Protein AF-A0A949EU53-F1 (afdb_monomer_lite)

Secondary structure (DSSP, 8-state):
--HHHHTT---EEEEEEEETTEEEEEE-SSTTTT-EEEEE-TT-S-TTHHHHHHS--

Foldseek 3Di:
DDPCVVQVFDDWDFPAALDVQKTKTAGCDGPRHRDIDIGHDPPDDDPCVVVSVVPPD

Radius of gyration: 11.71 Å; chains: 1; bounding box: 27×26×25 Å

Sequence (57 aa):
MSQCLALNTSTVRIMGKIENGIDYGLIMDGCMKDKELVIKGGSIGDENAVVKMICHN

pLDDT: mean 91.76, std 7.67, range [53.72, 97.44]

Structure (mmCIF, N/CA/C/O backbone):
data_AF-A0A949EU53-F1
#
_entry.id   AF-A0A949EU53-F1
#
loop_
_atom_site.group_PDB
_atom_site.id
_atom_site.type_symbol
_atom_site.label_atom_id
_atom_site.label_alt_id
_atom_site.label_comp_id
_atom_site.label_asym_id
_atom_site.label_entity_id
_atom_site.label_seq_id
_atom_site.pdbx_PDB_ins_code
_atom_site.Cartn_x
_atom_site.Cartn_y
_atom_site.Cartn_z
_atom_site.occupancy
_atom_site.B_iso_or_equiv
_atom_site.auth_seq_id
_atom_site.auth_comp_id
_atom_site.auth_asym_id
_atom_site.auth_atom_id
_atom_site.pdbx_PDB_model_num
ATOM 1 N N . MET A 1 1 ? -4.241 -16.625 3.342 1.00 53.72 1 MET A N 1
ATOM 2 C CA . MET A 1 1 ? -4.939 -15.631 4.188 1.00 53.72 1 MET A CA 1
ATOM 3 C C . MET A 1 1 ? -4.417 -14.259 3.780 1.00 53.72 1 MET A C 1
ATOM 5 O O . MET A 1 1 ? -3.202 -14.108 3.743 1.00 53.72 1 MET A O 1
ATOM 9 N N . SER A 1 2 ? -5.267 -13.324 3.342 1.00 81.75 2 SER A N 1
ATOM 10 C CA . SER A 1 2 ? -4.803 -11.987 2.930 1.00 81.75 2 SER A CA 1
ATOM 11 C C . SER A 1 2 ? -4.412 -11.161 4.161 1.00 81.75 2 SER A C 1
ATOM 13 O O . SER A 1 2 ? -5.036 -11.291 5.213 1.00 81.75 2 SER A O 1
ATOM 15 N N . GLN A 1 3 ? -3.382 -10.318 4.047 1.00 87.50 3 GLN A N 1
ATOM 16 C CA . GLN A 1 3 ? -2.923 -9.471 5.158 1.00 87.50 3 GLN A CA 1
ATOM 17 C C . GLN A 1 3 ? -4.042 -8.541 5.656 1.00 87.50 3 GLN A C 1
ATOM 19 O O . GLN A 1 3 ? -4.217 -8.395 6.860 1.00 87.50 3 GLN A O 1
ATOM 24 N N . CYS A 1 4 ? -4.876 -8.007 4.753 1.00 87.25 4 CYS A N 1
ATOM 25 C CA . CYS A 1 4 ? -6.025 -7.176 5.125 1.00 87.25 4 CYS A CA 1
ATOM 26 C C . CYS A 1 4 ? -7.031 -7.917 6.021 1.00 87.25 4 CYS A C 1
ATOM 28 O O . CYS A 1 4 ? -7.524 -7.350 6.991 1.00 87.25 4 CYS A O 1
ATOM 30 N N . LEU A 1 5 ? -7.282 -9.206 5.749 1.00 90.19 5 LEU A N 1
ATOM 31 C CA . LEU A 1 5 ? -8.165 -10.027 6.579 1.00 90.19 5 LEU A CA 1
ATOM 32 C C . LEU A 1 5 ? -7.577 -10.236 7.980 1.00 90.19 5 LEU A C 1
ATOM 34 O O . LEU A 1 5 ? -8.298 -10.125 8.966 1.00 90.19 5 LEU A O 1
ATOM 38 N N . ALA A 1 6 ? -6.269 -10.491 8.074 1.00 92.25 6 ALA A N 1
ATOM 39 C CA . ALA A 1 6 ? -5.588 -10.650 9.360 1.00 92.25 6 ALA A CA 1
ATOM 40 C C . ALA A 1 6 ? -5.590 -9.355 10.194 1.00 92.25 6 ALA A C 1
ATOM 42 O O . ALA A 1 6 ? -5.654 -9.409 11.419 1.00 92.25 6 ALA A O 1
ATOM 43 N N . LEU A 1 7 ? -5.555 -8.195 9.532 1.00 93.19 7 LEU A N 1
ATOM 44 C CA . LEU A 1 7 ? -5.615 -6.879 10.173 1.00 93.19 7 LEU A CA 1
ATOM 45 C C . LEU A 1 7 ? -7.049 -6.388 10.441 1.00 93.19 7 LEU A C 1
ATOM 47 O O . LEU A 1 7 ? -7.218 -5.313 11.020 1.00 93.19 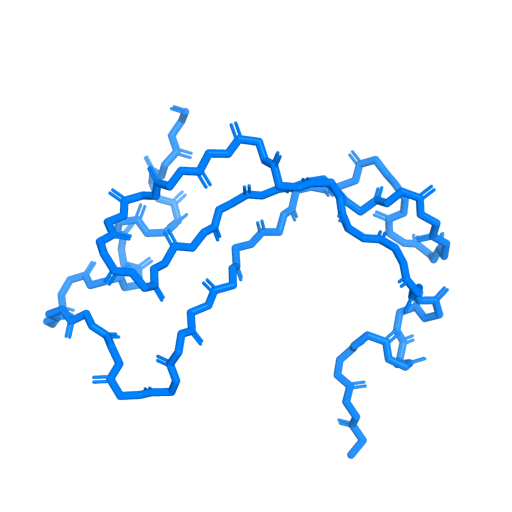7 LEU A O 1
ATOM 51 N N . ASN A 1 8 ? -8.066 -7.156 10.033 1.00 95.69 8 ASN A N 1
ATOM 52 C CA . ASN A 1 8 ? -9.475 -6.757 10.055 1.00 95.69 8 ASN A CA 1
ATOM 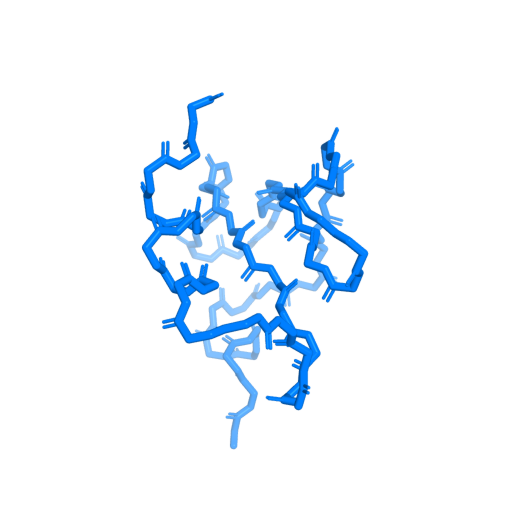53 C C . ASN A 1 8 ? -9.716 -5.385 9.391 1.00 95.69 8 ASN A C 1
ATOM 55 O O . ASN A 1 8 ? -10.471 -4.564 9.906 1.00 95.69 8 ASN A O 1
ATOM 59 N N . THR A 1 9 ? -9.032 -5.120 8.274 1.00 95.06 9 THR A N 1
ATOM 60 C CA . THR A 1 9 ? -9.191 -3.882 7.501 1.00 95.06 9 THR A CA 1
ATOM 61 C C . THR A 1 9 ? -9.908 -4.158 6.187 1.00 95.06 9 THR A C 1
ATOM 63 O O . THR A 1 9 ? -9.603 -5.121 5.474 1.00 95.06 9 THR A O 1
ATOM 66 N N . SER A 1 10 ? -10.866 -3.294 5.869 1.00 95.25 10 SER A N 1
ATOM 67 C CA . SER A 1 10 ? -11.604 -3.294 4.608 1.00 95.25 10 SER A CA 1
ATOM 68 C C . SER A 1 10 ? -11.338 -2.038 3.781 1.00 95.25 10 SER A C 1
ATOM 70 O O . SER A 1 10 ? -11.628 -2.024 2.584 1.00 95.25 10 SER A O 1
ATOM 72 N N . THR A 1 11 ? -10.781 -0.991 4.401 1.00 95.44 11 THR A N 1
ATOM 73 C CA . THR A 1 11 ? -10.668 0.331 3.790 1.00 95.44 11 THR A CA 1
ATOM 74 C C . THR A 1 11 ? -9.266 0.910 3.949 1.00 95.44 11 THR A C 1
ATOM 76 O O . THR A 1 11 ? -8.770 1.123 5.054 1.00 95.44 11 THR A O 1
ATOM 79 N N . VAL A 1 12 ? -8.664 1.263 2.813 1.00 95.31 12 VAL A N 1
ATOM 80 C CA . VAL A 1 12 ? -7.403 2.008 2.735 1.00 95.31 12 VAL A CA 1
ATOM 81 C C . VAL A 1 12 ? -7.647 3.286 1.943 1.00 95.31 12 VAL A C 1
ATOM 83 O O . VAL A 1 12 ? -8.209 3.245 0.847 1.00 95.31 12 VAL A O 1
ATOM 86 N N . ARG A 1 13 ? -7.212 4.430 2.477 1.00 97.06 13 ARG A N 1
ATOM 87 C CA . ARG A 1 13 ? -7.162 5.692 1.734 1.00 97.06 13 ARG A CA 1
ATOM 88 C C . ARG A 1 13 ? -5.806 5.806 1.053 1.00 97.06 13 ARG A C 1
ATOM 90 O O . ARG A 1 13 ? -4.797 5.951 1.732 1.00 97.06 13 ARG A O 1
ATOM 97 N N . ILE A 1 14 ? -5.791 5.792 -0.274 1.00 96.56 14 ILE A N 1
ATOM 98 C CA . ILE A 1 14 ? -4.575 6.076 -1.041 1.00 96.56 14 ILE A CA 1
ATOM 99 C C . ILE A 1 14 ? -4.240 7.561 -0.901 1.00 96.56 14 ILE A C 1
ATOM 101 O O . ILE A 1 14 ? -5.079 8.418 -1.180 1.00 96.56 14 ILE A O 1
ATOM 105 N N . MET A 1 15 ? -3.025 7.842 -0.438 1.00 96.44 15 MET A N 1
ATOM 106 C CA . MET A 1 15 ? -2.511 9.196 -0.225 1.00 96.44 15 MET A CA 1
ATOM 107 C C . MET A 1 15 ? -1.648 9.655 -1.404 1.00 96.44 15 MET A C 1
ATOM 109 O O . MET A 1 15 ? -1.621 10.843 -1.713 1.00 96.44 15 MET A O 1
ATOM 113 N N . GLY A 1 16 ? -1.011 8.717 -2.109 1.00 95.62 16 GLY A N 1
ATOM 114 C CA . GLY A 1 16 ? -0.240 9.004 -3.310 1.00 95.62 16 GLY A CA 1
ATOM 115 C C . GLY A 1 16 ? 0.456 7.769 -3.876 1.00 95.62 16 GLY A C 1
ATOM 116 O O . GLY A 1 1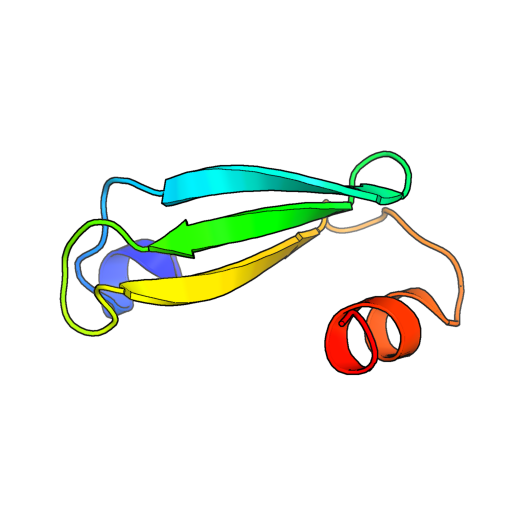6 ? 0.084 6.630 -3.583 1.00 95.62 16 GLY A O 1
ATOM 117 N N . LYS A 1 17 ? 1.473 8.014 -4.706 1.00 94.44 17 LYS A N 1
ATOM 118 C CA . LYS A 1 17 ? 2.285 6.979 -5.355 1.00 94.44 17 LYS A CA 1
ATOM 119 C C . LYS A 1 17 ? 3.757 7.190 -5.053 1.00 94.44 17 LYS A C 1
ATOM 121 O O . LYS A 1 17 ? 4.233 8.318 -5.137 1.00 94.44 17 LYS A O 1
ATOM 126 N N . ILE A 1 18 ? 4.463 6.099 -4.775 1.00 92.81 18 ILE A N 1
ATOM 127 C CA . ILE A 1 18 ? 5.928 6.098 -4.687 1.00 92.81 18 ILE A CA 1
ATOM 128 C C . ILE A 1 18 ? 6.505 6.014 -6.103 1.00 92.81 18 ILE A C 1
ATOM 130 O O . ILE A 1 18 ? 7.352 6.812 -6.488 1.00 92.81 18 ILE A O 1
ATOM 134 N N . GLU A 1 19 ? 5.995 5.073 -6.900 1.00 91.56 19 GLU A N 1
ATOM 135 C CA . GLU A 1 19 ? 6.292 4.923 -8.326 1.00 91.56 19 GLU A CA 1
ATOM 136 C C . GLU A 1 19 ? 5.138 4.192 -9.036 1.00 91.56 19 GLU A C 1
ATOM 138 O O . GLU A 1 19 ? 4.124 3.837 -8.427 1.00 91.56 19 GLU A O 1
ATOM 143 N N . ASN A 1 20 ? 5.247 3.980 -10.349 1.00 91.06 20 ASN A N 1
ATOM 144 C CA . ASN A 1 20 ? 4.191 3.323 -11.120 1.00 91.06 20 ASN A CA 1
ATOM 145 C C . ASN A 1 20 ? 3.921 1.897 -10.614 1.00 91.06 20 ASN A C 1
ATOM 147 O O . ASN A 1 20 ? 4.753 1.010 -10.766 1.00 91.06 20 ASN A O 1
ATOM 151 N N . GLY A 1 21 ? 2.720 1.683 -10.062 1.00 92.12 21 GLY A N 1
ATOM 152 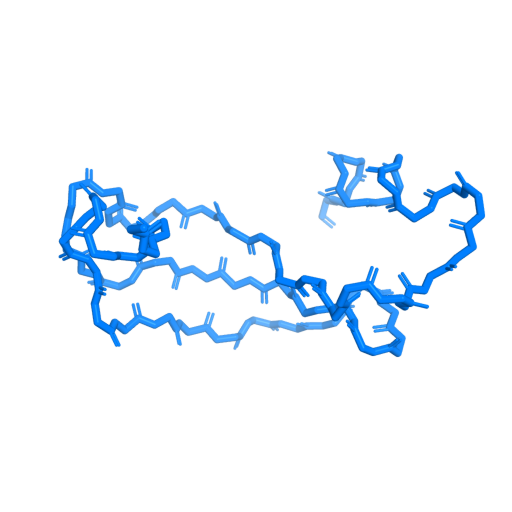C CA . GLY A 1 21 ? 2.265 0.403 -9.506 1.00 92.12 21 GLY A CA 1
ATOM 153 C C . GLY A 1 21 ? 2.719 0.136 -8.063 1.00 92.12 21 GLY A C 1
ATOM 154 O O . GLY A 1 21 ? 2.606 -1.005 -7.597 1.00 92.12 21 GLY A O 1
ATOM 155 N N . ILE A 1 22 ? 3.206 1.178 -7.374 1.00 94.50 22 ILE A N 1
ATOM 156 C CA . ILE A 1 22 ? 3.475 1.198 -5.933 1.00 94.50 22 ILE A CA 1
ATOM 157 C C . ILE A 1 22 ? 2.766 2.407 -5.312 1.00 94.50 22 ILE A C 1
ATOM 159 O O . ILE A 1 22 ? 3.216 3.548 -5.447 1.00 94.50 22 ILE A O 1
ATOM 163 N N . ASP A 1 23 ? 1.661 2.145 -4.623 1.00 95.56 23 ASP A N 1
ATOM 164 C CA . ASP A 1 23 ? 0.842 3.165 -3.964 1.00 95.56 23 ASP A CA 1
ATOM 165 C C . ASP A 1 23 ? 1.141 3.196 -2.456 1.00 95.56 23 ASP A C 1
ATOM 167 O O . ASP A 1 23 ? 1.453 2.161 -1.863 1.00 95.56 23 ASP A O 1
ATOM 171 N N . TYR A 1 24 ? 1.004 4.359 -1.816 1.00 95.94 24 TYR A N 1
ATOM 172 C CA . TYR A 1 24 ? 1.045 4.478 -0.353 1.00 95.94 24 TYR A CA 1
ATOM 173 C C . TYR A 1 24 ? -0.248 5.100 0.176 1.00 95.94 24 TYR A C 1
ATOM 175 O O . TYR A 1 24 ? -0.926 5.882 -0.503 1.00 95.94 24 TYR A O 1
ATOM 183 N N . GLY A 1 25 ? -0.623 4.728 1.394 1.00 95.62 25 GLY A N 1
ATOM 184 C CA . GLY A 1 25 ? -1.896 5.131 1.966 1.00 95.62 25 GLY A CA 1
ATOM 185 C C . GLY A 1 25 ? -2.013 4.895 3.462 1.00 95.62 25 GLY A C 1
ATOM 186 O O . GLY A 1 25 ? -1.086 4.427 4.118 1.00 95.62 25 GLY A O 1
ATOM 187 N N . LEU A 1 26 ? -3.195 5.221 3.979 1.00 96.94 26 LEU A N 1
ATOM 188 C CA . LEU A 1 26 ? -3.559 5.102 5.384 1.00 96.94 26 LEU A CA 1
ATOM 189 C C . LEU A 1 26 ? -4.647 4.040 5.559 1.00 96.94 26 LEU A C 1
ATOM 191 O O . LEU A 1 26 ? -5.649 4.036 4.836 1.00 96.94 26 LEU A O 1
ATOM 195 N N . ILE A 1 27 ? -4.468 3.159 6.536 1.00 96.75 27 ILE A N 1
ATOM 196 C CA . ILE A 1 27 ? -5.489 2.198 6.952 1.00 96.75 27 ILE A CA 1
ATOM 197 C C . ILE A 1 27 ? -6.590 2.954 7.707 1.00 96.75 27 ILE A C 1
ATOM 199 O O . ILE A 1 27 ? -6.314 3.652 8.680 1.00 96.75 27 ILE A O 1
ATOM 203 N N . MET A 1 28 ? -7.845 2.816 7.279 1.00 97.44 28 MET A N 1
ATOM 204 C CA . MET A 1 28 ? -8.958 3.605 7.830 1.00 97.44 28 MET A CA 1
ATOM 205 C C . MET A 1 28 ? -9.767 2.860 8.905 1.00 97.44 28 MET A C 1
ATOM 207 O O . MET A 1 28 ? -10.561 3.479 9.618 1.00 97.44 28 MET A O 1
ATOM 211 N N . ASP A 1 29 ? -9.575 1.545 9.032 1.00 97.19 29 ASP A N 1
ATOM 212 C CA . ASP A 1 29 ? -10.316 0.650 9.924 1.00 97.19 29 ASP A CA 1
ATOM 213 C C . ASP A 1 29 ? -9.464 -0.536 10.424 1.00 97.19 29 ASP A C 1
ATOM 215 O O . ASP A 1 29 ? -8.318 -0.727 10.024 1.00 97.19 29 ASP A O 1
ATOM 219 N N . GLY A 1 30 ? -10.011 -1.340 11.338 1.00 95.69 30 GLY A N 1
ATOM 220 C CA . GLY A 1 30 ? -9.328 -2.528 11.856 1.00 95.69 30 GLY A CA 1
ATOM 221 C C . GLY A 1 30 ? -8.258 -2.247 12.912 1.00 95.69 30 GLY A C 1
ATOM 222 O O . GLY A 1 30 ? -8.215 -1.186 13.536 1.00 95.69 30 GLY A O 1
ATOM 223 N N . CYS A 1 31 ? -7.393 -3.236 13.139 1.00 96.00 31 CYS A N 1
ATOM 224 C CA . CYS A 1 31 ? -6.422 -3.222 14.239 1.00 96.00 31 CYS A CA 1
ATOM 225 C C . CYS A 1 31 ? -5.265 -2.237 14.022 1.00 96.00 31 CYS A C 1
ATOM 227 O O . CYS A 1 31 ? -4.609 -1.840 14.981 1.00 96.00 31 CYS A O 1
ATOM 229 N N . MET A 1 32 ? -5.013 -1.855 12.768 1.00 96.38 32 MET A N 1
ATOM 230 C CA . MET A 1 32 ? -3.928 -0.952 12.369 1.00 96.38 32 MET A CA 1
ATOM 231 C C . MET A 1 32 ? -4.465 0.376 11.832 1.00 96.38 32 MET A C 1
ATOM 233 O O . MET A 1 32 ? -3.812 1.019 11.016 1.00 96.38 32 MET A O 1
ATOM 237 N N . LYS A 1 33 ? -5.659 0.789 12.269 1.00 96.88 33 LYS A N 1
ATOM 238 C CA . LYS A 1 33 ? -6.240 2.083 11.909 1.00 96.88 33 LYS A CA 1
ATOM 239 C C . LYS A 1 33 ? -5.239 3.228 12.139 1.00 96.88 33 LYS A C 1
ATOM 241 O O . LYS A 1 33 ? -4.500 3.234 13.124 1.00 96.88 33 LYS A O 1
ATOM 246 N N . ASP A 1 34 ? -5.240 4.185 11.215 1.00 96.25 34 ASP A N 1
ATOM 247 C CA . ASP A 1 34 ? -4.375 5.367 11.172 1.00 96.25 34 ASP A CA 1
ATOM 248 C C . ASP A 1 34 ? -2.876 5.037 11.013 1.00 96.25 34 ASP A C 1
ATOM 250 O O . ASP A 1 34 ? -2.018 5.898 11.211 1.00 96.25 34 ASP A O 1
ATOM 254 N N . LYS A 1 35 ? -2.536 3.793 10.642 1.00 95.69 35 LYS A N 1
ATOM 255 C CA . LYS A 1 35 ? -1.178 3.406 10.245 1.00 95.69 35 LYS A CA 1
ATOM 256 C C . LYS A 1 35 ? -1.004 3.459 8.738 1.00 95.69 35 LYS A C 1
ATOM 258 O O . LYS A 1 35 ? -1.934 3.205 7.971 1.00 95.69 35 LYS A O 1
ATOM 263 N N . GLU A 1 36 ? 0.217 3.783 8.343 1.00 94.75 36 GLU A N 1
ATOM 264 C CA . GLU A 1 36 ? 0.631 3.822 6.950 1.00 94.75 36 GLU A CA 1
ATOM 265 C C . GLU A 1 36 ? 0.878 2.417 6.402 1.00 94.75 36 GLU A C 1
ATOM 267 O O . GLU A 1 36 ? 1.231 1.478 7.121 1.00 94.75 36 GLU A O 1
ATOM 272 N N . LEU A 1 37 ? 0.665 2.294 5.100 1.00 94.25 37 LEU A N 1
ATOM 273 C CA . LEU A 1 37 ? 0.759 1.066 4.331 1.00 94.25 37 LEU A CA 1
ATOM 274 C C . LEU A 1 37 ? 1.266 1.416 2.934 1.00 94.25 37 LEU A C 1
ATOM 276 O O . LEU A 1 37 ? 0.823 2.393 2.329 1.00 94.25 37 LEU A O 1
ATOM 280 N N . VAL A 1 38 ? 2.120 0.553 2.394 1.00 94.94 38 VAL A N 1
ATOM 281 C CA . VAL A 1 38 ? 2.538 0.593 0.993 1.00 94.94 38 VAL A CA 1
ATOM 282 C C . VAL A 1 38 ? 2.047 -0.663 0.275 1.00 94.94 38 VAL A C 1
ATOM 284 O O . VAL A 1 38 ? 2.221 -1.779 0.767 1.00 94.94 38 VAL A O 1
ATOM 287 N N . ILE A 1 39 ? 1.422 -0.487 -0.890 1.00 93.50 39 ILE A N 1
ATOM 288 C CA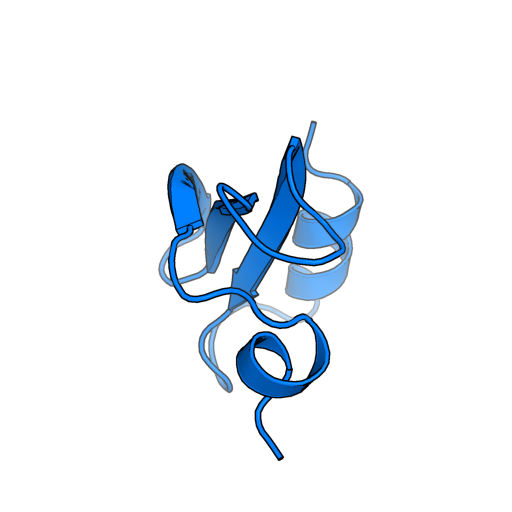 . ILE A 1 39 ? 0.851 -1.559 -1.711 1.00 93.50 39 ILE A CA 1
ATOM 289 C C . ILE A 1 39 ? 1.640 -1.641 -3.014 1.00 93.50 39 ILE A C 1
ATOM 291 O O . ILE A 1 39 ? 1.651 -0.707 -3.812 1.00 93.50 39 ILE A O 1
ATOM 295 N N . LYS A 1 40 ? 2.267 -2.794 -3.250 1.00 93.81 40 LYS A N 1
ATOM 296 C CA . LYS A 1 40 ? 3.067 -3.069 -4.446 1.00 93.81 40 LYS A CA 1
ATOM 297 C C . LYS A 1 40 ? 2.461 -4.220 -5.241 1.00 93.81 40 LYS A C 1
ATOM 299 O O . LYS A 1 40 ? 2.233 -5.301 -4.695 1.00 93.81 40 LYS A O 1
ATOM 304 N N . GLY A 1 41 ? 2.284 -4.035 -6.549 1.00 91.25 41 GLY A N 1
ATOM 305 C CA . GLY A 1 41 ? 1.983 -5.151 -7.452 1.00 91.25 41 GLY A CA 1
ATOM 306 C C . GLY A 1 41 ? 3.107 -6.200 -7.437 1.00 91.25 41 GLY A C 1
ATOM 307 O O . GLY A 1 41 ? 4.285 -5.847 -7.466 1.00 91.25 41 GLY A O 1
ATOM 308 N N . GLY A 1 42 ? 2.776 -7.495 -7.397 1.00 88.44 42 GLY A N 1
ATOM 309 C CA . GLY A 1 42 ? 3.744 -8.579 -7.144 1.00 88.44 42 GLY A CA 1
ATOM 310 C C . GLY A 1 42 ? 5.065 -8.472 -7.924 1.00 88.44 42 GLY A C 1
ATOM 311 O O . GLY A 1 42 ? 6.134 -8.496 -7.316 1.00 88.44 42 GLY A O 1
ATOM 312 N N . SER A 1 43 ? 4.998 -8.226 -9.234 1.00 90.81 43 SER A N 1
ATOM 313 C CA . SER A 1 43 ? 6.166 -8.116 -10.130 1.00 90.81 43 SER A CA 1
ATOM 314 C C . SER A 1 43 ? 6.551 -6.675 -10.507 1.00 90.81 43 SER A C 1
ATOM 316 O O . SER A 1 43 ? 7.263 -6.475 -11.482 1.00 90.81 43 SER A O 1
ATOM 318 N N . ILE A 1 44 ? 6.058 -5.669 -9.777 1.00 93.25 44 ILE A N 1
ATOM 319 C CA . ILE A 1 44 ? 6.327 -4.244 -10.037 1.00 93.25 44 ILE A CA 1
ATOM 320 C C . ILE A 1 44 ? 7.530 -3.735 -9.230 1.00 93.25 44 ILE A C 1
ATOM 322 O O . ILE A 1 44 ? 7.689 -4.110 -8.065 1.00 93.25 44 ILE A O 1
ATOM 326 N N . GLY A 1 45 ? 8.311 -2.840 -9.835 1.00 88.00 45 GLY A N 1
ATOM 327 C CA . GLY A 1 45 ? 9.439 -2.138 -9.221 1.00 88.00 45 GLY A CA 1
ATOM 328 C C . GLY A 1 45 ? 10.801 -2.684 -9.653 1.00 88.00 45 GLY A C 1
ATOM 329 O O . GLY A 1 45 ? 10.899 -3.793 -10.179 1.00 88.00 45 GLY A O 1
ATOM 330 N N . ASP A 1 46 ? 11.846 -1.883 -9.457 1.00 91.00 46 ASP A N 1
ATOM 331 C CA . ASP A 1 46 ? 13.239 -2.293 -9.668 1.00 91.00 46 ASP A CA 1
ATOM 332 C C . ASP A 1 46 ? 13.825 -3.004 -8.432 1.00 91.00 46 ASP A C 1
ATOM 334 O O . ASP A 1 46 ? 13.145 -3.223 -7.426 1.00 91.00 46 ASP A O 1
ATOM 338 N N . GLU A 1 47 ? 15.106 -3.369 -8.495 1.00 92.12 47 GLU A N 1
ATOM 339 C CA . GLU A 1 47 ? 15.839 -4.002 -7.386 1.00 92.12 47 GLU A CA 1
ATOM 340 C C . GLU A 1 47 ? 15.817 -3.182 -6.082 1.00 92.12 47 GLU A C 1
ATOM 342 O O . GLU A 1 47 ? 15.960 -3.741 -4.995 1.00 92.12 47 GLU A O 1
ATOM 347 N N . ASN A 1 48 ? 15.563 -1.872 -6.177 1.00 91.88 48 ASN A N 1
ATOM 348 C CA . ASN A 1 48 ? 15.522 -0.945 -5.052 1.00 91.88 48 ASN A CA 1
ATOM 349 C C . ASN A 1 48 ? 14.096 -0.619 -4.590 1.00 91.88 48 ASN A C 1
ATOM 351 O O . ASN A 1 48 ? 13.932 0.185 -3.671 1.00 91.88 48 ASN A O 1
ATOM 355 N N . ALA A 1 49 ? 13.062 -1.240 -5.168 1.00 90.94 49 ALA A N 1
ATOM 356 C CA . ALA A 1 49 ? 11.671 -0.937 -4.847 1.00 90.94 49 ALA A CA 1
ATOM 357 C C . ALA A 1 49 ? 11.400 -1.008 -3.337 1.00 90.94 49 ALA A C 1
ATOM 359 O O . ALA A 1 49 ? 10.833 -0.081 -2.770 1.00 90.94 49 ALA A O 1
ATOM 360 N N . VAL A 1 50 ? 11.854 -2.068 -2.655 1.00 90.44 50 VAL A N 1
ATOM 361 C CA . VAL A 1 50 ? 11.659 -2.246 -1.197 1.00 90.44 50 VAL A CA 1
ATOM 362 C C . VAL A 1 50 ? 12.325 -1.134 -0.392 1.00 90.44 50 VAL A C 1
ATOM 364 O O . VAL A 1 50 ? 11.722 -0.617 0.545 1.00 90.44 50 VAL A O 1
ATOM 367 N N . VAL A 1 51 ? 13.528 -0.716 -0.785 1.00 92.44 51 VAL A N 1
ATOM 368 C CA . VAL A 1 51 ? 14.234 0.392 -0.128 1.00 92.44 51 VAL A CA 1
ATOM 369 C C . VAL A 1 51 ? 13.459 1.695 -0.309 1.00 92.44 51 VAL A C 1
ATOM 371 O O . VAL A 1 51 ? 13.223 2.401 0.668 1.00 92.44 51 VAL A O 1
ATOM 374 N N . LYS A 1 52 ? 12.980 1.977 -1.528 1.00 90.69 52 LYS A N 1
ATOM 375 C CA . LYS A 1 52 ? 12.141 3.153 -1.807 1.00 90.69 52 LYS A CA 1
ATOM 376 C C . LYS A 1 52 ? 10.862 3.158 -0.970 1.00 90.69 52 LYS A C 1
ATOM 378 O O . LYS A 1 52 ? 10.460 4.223 -0.528 1.00 90.69 52 LYS A O 1
ATOM 383 N N . MET A 1 53 ? 10.248 1.995 -0.731 1.00 92.38 53 MET A N 1
ATOM 384 C CA . MET A 1 53 ? 9.048 1.878 0.107 1.00 92.38 53 MET A CA 1
ATOM 385 C C . MET A 1 53 ? 9.316 2.189 1.583 1.00 92.38 53 MET A C 1
ATOM 387 O O . MET A 1 53 ? 8.488 2.825 2.221 1.00 92.38 53 MET A O 1
ATOM 391 N N . ILE A 1 54 ? 10.454 1.746 2.127 1.00 90.44 54 ILE A N 1
ATOM 392 C CA . ILE A 1 54 ? 10.812 1.954 3.543 1.00 90.44 54 ILE A CA 1
ATOM 393 C C . ILE A 1 54 ? 11.282 3.390 3.795 1.00 90.44 54 ILE A C 1
ATOM 395 O O . ILE A 1 54 ? 10.994 3.958 4.843 1.00 90.44 54 ILE A O 1
ATOM 399 N N . CYS A 1 55 ? 12.027 3.966 2.852 1.00 89.81 55 CYS A N 1
ATOM 400 C CA . CYS A 1 55 ? 12.597 5.307 2.971 1.00 89.81 55 CYS A CA 1
ATOM 401 C C . CYS A 1 55 ? 11.676 6.413 2.432 1.00 89.81 55 CYS A C 1
ATOM 403 O O . CYS A 1 55 ? 12.119 7.555 2.306 1.00 89.81 55 CYS A O 1
ATOM 405 N N . HIS A 1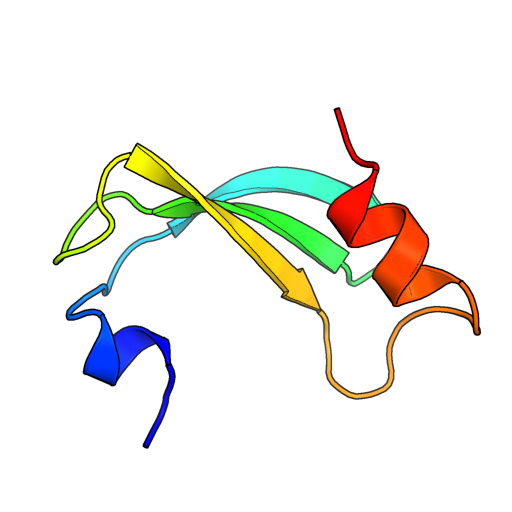 56 ? 10.434 6.084 2.071 1.00 79.00 56 HIS A N 1
ATOM 406 C CA . HIS A 1 56 ? 9.452 7.072 1.648 1.00 79.00 56 HIS A CA 1
ATOM 407 C C . HIS A 1 56 ? 9.040 7.926 2.853 1.00 79.00 56 HIS A C 1
ATOM 409 O O . HIS A 1 56 ? 8.549 7.382 3.839 1.00 79.00 56 HIS A O 1
ATOM 415 N N . ASN A 1 57 ? 9.277 9.238 2.761 1.00 58.88 57 ASN A N 1
ATOM 416 C CA . ASN A 1 57 ? 8.842 10.249 3.729 1.00 58.88 57 ASN A CA 1
ATOM 417 C C . ASN A 1 57 ? 7.708 11.076 3.131 1.00 58.88 57 ASN A C 1
ATOM 419 O O . ASN A 1 57 ? 7.933 11.620 2.022 1.00 58.88 57 ASN A O 1
#